Protein AF-X1UJU2-F1 (afdb_monomer_lite)

Structure (mmCIF, N/CA/C/O backbone):
data_AF-X1UJU2-F1
#
_entry.id   AF-X1UJU2-F1
#
loop_
_atom_site.group_PDB
_atom_site.id
_atom_site.type_symbol
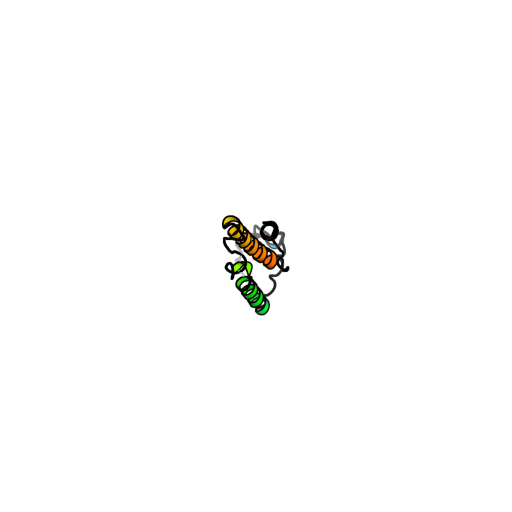_atom_site.label_atom_id
_atom_site.label_alt_id
_atom_site.label_comp_id
_atom_site.label_asym_id
_atom_site.label_entity_id
_atom_site.label_seq_id
_atom_site.pdbx_PDB_ins_code
_atom_site.Cartn_x
_atom_site.Cartn_y
_atom_site.Cartn_z
_atom_site.occupancy
_atom_site.B_iso_or_equiv
_atom_site.auth_seq_id
_atom_site.auth_comp_id
_atom_site.auth_asym_id
_atom_site.auth_atom_id
_atom_site.pdbx_PDB_model_num
ATOM 1 N N . MET A 1 1 ? -27.287 41.860 78.604 1.00 42.84 1 MET A N 1
ATOM 2 C CA . MET A 1 1 ? -28.254 41.038 77.846 1.00 42.84 1 MET A CA 1
ATOM 3 C C . MET A 1 1 ? -29.281 42.004 77.282 1.00 42.84 1 MET A C 1
ATOM 5 O O . MET A 1 1 ? -29.948 42.638 78.076 1.00 42.84 1 MET A O 1
ATOM 9 N N . ASN A 1 2 ? -29.372 42.295 75.990 1.00 34.62 2 ASN A N 1
ATOM 10 C CA . ASN A 1 2 ? -29.088 41.459 74.832 1.00 34.62 2 ASN A CA 1
ATOM 11 C C . ASN A 1 2 ? -28.587 42.288 73.648 1.00 34.62 2 ASN A C 1
ATOM 13 O O . ASN A 1 2 ? -28.858 43.478 73.525 1.00 34.62 2 ASN A O 1
ATOM 17 N N . GLU A 1 3 ? -27.807 41.609 72.825 1.00 37.94 3 GLU A N 1
ATOM 18 C CA . GLU A 1 3 ? -27.080 42.103 71.672 1.00 37.94 3 GLU A CA 1
ATOM 19 C C . GLU A 1 3 ? -28.026 42.264 70.475 1.00 37.94 3 GLU A C 1
ATOM 21 O O . GLU A 1 3 ? -28.497 41.277 69.917 1.00 37.94 3 GLU A O 1
ATOM 26 N N . GLU A 1 4 ? -28.260 43.491 70.017 1.00 43.03 4 GLU A N 1
ATOM 27 C CA . GLU A 1 4 ? -28.798 43.735 68.675 1.00 43.03 4 GLU A CA 1
ATOM 28 C C . GLU A 1 4 ? -27.637 43.975 67.706 1.00 43.03 4 GLU A C 1
ATOM 30 O O . GLU A 1 4 ? -27.337 45.090 67.284 1.00 43.03 4 GLU A O 1
ATOM 35 N N . LYS A 1 5 ? -26.938 42.891 67.356 1.00 48.06 5 LYS A N 1
ATOM 36 C CA . LYS A 1 5 ? -26.076 42.848 66.171 1.00 48.06 5 LYS A CA 1
ATOM 37 C C . LYS A 1 5 ? -26.723 41.950 65.132 1.00 48.06 5 LYS A C 1
ATOM 39 O O . LYS A 1 5 ? -26.449 40.758 65.090 1.00 48.06 5 LYS A O 1
ATOM 44 N N . GLN A 1 6 ? -27.534 42.531 64.256 1.00 48.34 6 GLN A N 1
ATOM 45 C CA . GLN A 1 6 ? -27.895 41.902 62.987 1.00 48.34 6 GLN A CA 1
ATOM 46 C C . GLN A 1 6 ? -28.167 42.983 61.939 1.00 48.34 6 GLN A C 1
ATOM 48 O O . GLN A 1 6 ? -29.287 43.437 61.740 1.00 48.34 6 GLN A O 1
ATOM 53 N N . LYS A 1 7 ? -27.107 43.390 61.235 1.00 40.75 7 LYS A N 1
ATOM 54 C CA . LYS A 1 7 ? -27.226 44.064 59.939 1.00 40.75 7 LYS A CA 1
ATOM 55 C C . LYS A 1 7 ? -26.454 43.257 58.900 1.00 40.75 7 LYS A C 1
ATOM 57 O O . LYS A 1 7 ? -25.275 43.460 58.658 1.00 40.75 7 LYS A O 1
ATOM 62 N N . VAL A 1 8 ? -27.166 42.245 58.411 1.00 46.91 8 VAL A N 1
ATOM 63 C CA . VAL A 1 8 ? -27.181 41.698 57.050 1.00 46.91 8 VAL A CA 1
ATOM 64 C C . VAL A 1 8 ? -26.029 42.148 56.142 1.00 46.91 8 VAL A C 1
ATOM 66 O O . VAL A 1 8 ? -25.997 43.279 55.667 1.00 46.91 8 VAL A O 1
ATOM 69 N N . THR A 1 9 ? -25.175 41.203 55.767 1.00 44.19 9 THR A N 1
ATOM 70 C CA . THR A 1 9 ? -24.526 41.212 54.450 1.00 44.19 9 THR A CA 1
ATOM 71 C C . THR A 1 9 ? -24.675 39.801 53.894 1.00 44.19 9 THR A C 1
ATOM 73 O O . THR A 1 9 ? -23.882 38.906 54.172 1.00 44.19 9 THR A O 1
ATOM 76 N N . LYS A 1 10 ? -25.800 39.557 53.213 1.00 46.50 10 LYS A N 1
ATOM 77 C CA . LYS A 1 10 ? -26.031 38.306 52.488 1.00 46.50 10 LYS A CA 1
ATOM 78 C C . LYS A 1 10 ? -25.102 38.321 51.278 1.00 46.50 10 LYS A C 1
ATOM 80 O O . LYS A 1 10 ? -25.274 39.159 50.401 1.00 46.50 10 LYS A O 1
ATOM 85 N N . HIS A 1 11 ? -24.141 37.407 51.223 1.00 50.09 11 HIS A N 1
ATOM 86 C CA . HIS A 1 11 ? -23.575 37.013 49.940 1.00 50.09 11 HIS A CA 1
ATOM 87 C C . HIS A 1 11 ? -24.682 36.278 49.180 1.00 50.09 11 HIS A C 1
ATOM 89 O O . HIS A 1 11 ? -24.970 35.115 49.469 1.00 50.09 11 HIS A O 1
ATOM 95 N N . GLU A 1 12 ? -25.362 36.980 48.274 1.00 55.94 12 GLU A N 1
ATOM 96 C CA . GLU A 1 12 ? -26.197 36.342 47.262 1.00 55.94 12 GLU A CA 1
ATOM 97 C C . GLU A 1 12 ? -25.303 35.398 46.463 1.00 55.94 12 GLU A C 1
ATOM 99 O O . GLU A 1 12 ? -24.384 35.820 4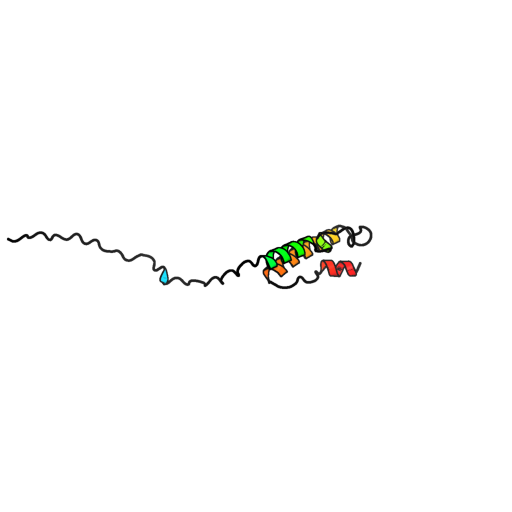5.760 1.00 55.94 12 GLU A O 1
ATOM 104 N N . LYS A 1 13 ? -25.530 34.095 46.630 1.00 59.53 13 LYS A N 1
ATOM 105 C CA . LYS A 1 13 ? -24.959 33.092 45.742 1.00 59.53 13 LYS A CA 1
ATOM 106 C C . LYS A 1 13 ? -25.603 33.318 44.379 1.00 59.53 13 LYS A C 1
ATOM 108 O O . LYS A 1 13 ? -26.772 32.995 44.202 1.00 59.53 13 LYS A O 1
ATOM 113 N N . MET A 1 14 ? -24.862 33.927 43.462 1.00 65.50 14 MET A N 1
ATOM 114 C CA . MET A 1 14 ? -25.281 34.032 42.070 1.00 65.50 14 MET A CA 1
ATOM 115 C C . MET A 1 14 ? -25.306 32.627 41.476 1.00 65.50 14 MET A C 1
ATOM 117 O O . MET A 1 14 ? -24.346 31.867 41.637 1.00 65.50 14 MET A O 1
ATOM 121 N N . GLU A 1 15 ? -26.411 32.274 40.830 1.00 71.06 15 GLU A N 1
ATOM 122 C CA . GLU A 1 15 ? -26.488 31.028 40.080 1.00 71.06 15 GLU A CA 1
ATOM 123 C C . GLU A 1 15 ? -25.445 31.045 38.952 1.00 71.06 15 GLU A C 1
ATOM 125 O O . GLU A 1 15 ? -25.204 32.098 38.345 1.00 71.06 15 GLU A O 1
ATOM 130 N N . PRO A 1 16 ? -24.770 29.913 38.690 1.00 73.81 16 PRO A N 1
ATOM 131 C CA . PRO A 1 16 ? -23.786 29.844 37.626 1.00 73.81 16 PRO A CA 1
ATOM 132 C C . PRO A 1 16 ? -24.471 30.135 36.287 1.00 73.81 16 PRO A C 1
ATOM 134 O O . PRO A 1 16 ? -25.456 29.503 35.925 1.00 73.81 16 PRO A O 1
ATOM 137 N N . MET A 1 17 ? -23.921 31.093 35.539 1.00 71.06 17 MET A N 1
ATOM 138 C CA . MET A 1 17 ? -24.456 31.572 34.255 1.00 71.06 17 MET A CA 1
ATOM 139 C C . MET A 1 17 ? -24.560 30.473 33.178 1.00 71.06 17 MET A C 1
ATOM 141 O O . MET A 1 17 ? -25.206 30.678 32.154 1.00 71.06 17 MET A O 1
ATOM 145 N N . LEU A 1 18 ? -23.921 29.319 33.384 1.00 71.62 18 LEU A N 1
ATOM 146 C CA . LEU A 1 18 ? -23.891 28.223 32.428 1.00 71.62 18 LEU A CA 1
ATOM 147 C C . LEU A 1 18 ? -24.096 26.878 33.134 1.00 71.62 18 LEU A C 1
ATOM 149 O O . LEU A 1 18 ? -23.260 26.464 33.939 1.00 71.62 18 LEU A O 1
ATOM 153 N N . ASP A 1 19 ? -25.188 26.196 32.789 1.00 79.06 19 ASP A N 1
ATOM 154 C CA . ASP A 1 19 ? -25.482 24.835 33.235 1.00 79.06 19 ASP A CA 1
ATOM 155 C C . ASP A 1 19 ? -24.740 23.821 32.352 1.00 79.06 19 ASP A C 1
ATOM 157 O O . ASP A 1 19 ? -25.198 23.439 31.271 1.00 79.06 19 ASP A O 1
ATOM 161 N N . LEU A 1 20 ? -23.552 23.424 32.808 1.00 74.75 20 LEU A N 1
ATOM 162 C CA . LEU A 1 20 ? -22.683 22.463 32.125 1.00 74.75 20 LEU A CA 1
ATOM 163 C C . LEU A 1 20 ? -23.344 21.088 31.939 1.00 74.75 20 LEU A C 1
ATOM 165 O O . LEU A 1 20 ? -23.005 20.391 30.981 1.00 74.75 20 LEU A O 1
ATOM 169 N N . ASP A 1 21 ? -24.301 20.721 32.795 1.00 76.19 21 ASP A N 1
ATOM 170 C CA . ASP A 1 21 ? -24.964 19.413 32.765 1.00 76.19 21 ASP A CA 1
ATOM 171 C C . ASP A 1 21 ? -26.062 19.334 31.691 1.00 76.19 21 ASP A C 1
ATOM 173 O O . ASP A 1 21 ? -26.447 18.245 31.262 1.00 76.19 21 ASP A O 1
ATOM 177 N N . SER A 1 22 ? -26.530 20.485 31.198 1.00 78.19 22 SER A N 1
ATOM 178 C CA . SER A 1 22 ? -27.522 20.578 30.118 1.00 78.19 22 SER A CA 1
ATOM 179 C C . SER A 1 22 ? -26.933 20.403 28.712 1.00 78.19 22 SER A C 1
ATOM 181 O O . SER A 1 22 ? -27.669 20.272 27.729 1.00 78.19 22 SER A O 1
ATOM 183 N N . LEU A 1 23 ? -25.604 20.409 28.587 1.00 78.94 23 LEU A N 1
ATOM 184 C CA . LEU A 1 23 ? -24.940 20.352 27.292 1.00 78.94 23 LEU A CA 1
ATOM 185 C C . LEU A 1 23 ? -25.025 18.937 26.688 1.00 78.94 23 LEU A C 1
ATOM 187 O O . LEU A 1 23 ? -24.797 17.945 27.384 1.00 78.94 23 LEU A O 1
ATOM 191 N N . PRO A 1 24 ? -25.293 18.799 25.375 1.00 75.56 24 PRO A N 1
ATOM 192 C CA . PRO A 1 24 ? -25.326 17.498 24.716 1.00 75.56 24 PRO A CA 1
ATOM 193 C C . PRO A 1 24 ? -23.916 16.890 24.660 1.00 75.56 24 PRO A C 1
ATOM 195 O O . PRO A 1 24 ? -23.123 17.175 23.761 1.00 75.56 24 PRO A O 1
ATOM 198 N N . VAL A 1 25 ? -23.591 16.016 25.614 1.00 73.44 25 VAL A N 1
ATOM 199 C CA . VAL A 1 25 ? -22.329 15.269 25.615 1.00 73.44 25 VAL A CA 1
ATOM 200 C C . VAL A 1 25 ? -22.397 14.173 24.548 1.00 73.44 25 VAL A C 1
ATOM 202 O O . VAL A 1 25 ? -22.986 13.10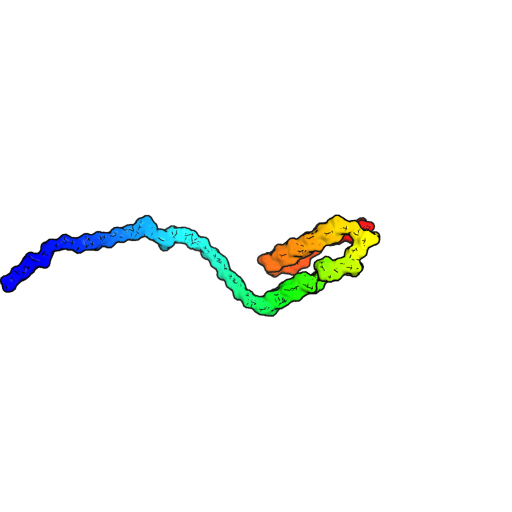9 24.754 1.00 73.44 25 VAL A O 1
ATOM 205 N N . LYS A 1 26 ? -21.767 14.404 23.390 1.00 75.69 26 LYS A N 1
ATOM 206 C CA . LYS A 1 26 ? -21.524 13.339 22.407 1.00 75.69 26 LYS A CA 1
ATOM 207 C C . LYS A 1 26 ? -20.555 12.339 23.041 1.00 75.69 26 LYS A C 1
ATOM 209 O O . LYS A 1 26 ? -19.375 12.641 23.189 1.00 75.69 26 LYS A O 1
ATOM 214 N N . LYS A 1 27 ? -21.054 11.164 23.442 1.00 63.62 27 LYS A N 1
ATOM 215 C CA . LYS A 1 27 ? -20.221 10.070 23.961 1.00 63.62 27 LYS A CA 1
ATOM 216 C C . LYS A 1 27 ? -19.174 9.724 22.905 1.00 63.62 27 LYS A C 1
ATOM 218 O O . LYS A 1 27 ? -19.501 9.156 21.868 1.00 63.62 27 LYS A O 1
ATOM 223 N N . THR A 1 28 ? -17.931 10.105 23.151 1.00 65.00 28 THR A N 1
ATOM 224 C CA . THR A 1 28 ? -16.798 9.617 22.377 1.00 65.00 28 THR A CA 1
ATOM 225 C C . THR A 1 28 ? -16.648 8.130 22.682 1.00 65.00 28 THR A C 1
ATOM 227 O O . THR A 1 28 ? -16.644 7.716 23.844 1.00 65.00 28 THR A O 1
ATOM 230 N N . GLU A 1 29 ? -16.618 7.301 21.640 1.00 68.56 29 GLU A N 1
ATOM 231 C CA . GLU A 1 29 ? -16.395 5.867 21.803 1.00 68.56 29 GLU A CA 1
ATOM 232 C C . GLU A 1 29 ? -15.046 5.645 22.493 1.00 68.56 29 GLU A C 1
ATOM 234 O O . GLU A 1 29 ? -14.046 6.294 22.175 1.00 68.56 29 GLU A O 1
ATOM 239 N N . LYS A 1 30 ? -15.037 4.772 23.506 1.00 60.25 30 LYS A N 1
ATOM 240 C CA . LYS A 1 30 ? -13.841 4.477 24.298 1.00 60.25 30 LYS A CA 1
ATOM 241 C C . LYS A 1 30 ? -12.741 3.986 23.361 1.00 60.25 30 LYS A C 1
ATOM 243 O O . LYS A 1 30 ? -12.925 2.973 22.693 1.00 60.25 30 LYS A O 1
ATOM 248 N N . ALA A 1 31 ? -11.601 4.675 23.360 1.00 61.09 31 ALA A N 1
ATOM 249 C CA . ALA A 1 31 ? -10.421 4.246 22.625 1.00 61.09 31 ALA A CA 1
ATOM 250 C C . ALA A 1 31 ? -10.078 2.796 23.004 1.00 61.09 31 ALA A C 1
ATOM 252 O O . ALA A 1 31 ? -9.873 2.473 24.179 1.00 61.09 31 ALA A O 1
ATOM 253 N N . THR A 1 32 ? -10.073 1.914 22.009 1.00 61.53 32 THR A N 1
ATOM 254 C CA . THR A 1 32 ? -9.707 0.508 22.159 1.00 61.53 32 THR A CA 1
ATOM 255 C C . THR A 1 32 ? -8.279 0.443 22.703 1.00 61.53 32 THR A C 1
ATOM 257 O O . THR A 1 32 ? -7.390 1.130 22.201 1.00 61.53 32 THR A O 1
ATOM 260 N N . ARG A 1 33 ? -8.050 -0.337 23.767 1.00 61.47 33 ARG A N 1
ATOM 261 C CA . ARG A 1 33 ? -6.712 -0.507 24.358 1.00 61.47 33 ARG A CA 1
ATOM 262 C C . ARG A 1 33 ? -5.716 -0.920 23.271 1.00 61.47 33 ARG A C 1
ATOM 264 O O . ARG A 1 33 ? -5.960 -1.895 22.565 1.00 61.47 33 ARG A O 1
ATOM 271 N N . PHE A 1 34 ? -4.595 -0.206 23.183 1.00 67.25 34 PHE A N 1
ATOM 272 C CA . PHE A 1 34 ? -3.444 -0.603 22.375 1.00 67.25 34 PHE A CA 1
ATOM 273 C C . PHE A 1 34 ? -3.019 -2.024 22.774 1.00 67.25 34 PHE A C 1
ATOM 275 O O . PHE A 1 34 ? -2.610 -2.252 23.913 1.00 67.25 34 PHE A O 1
ATOM 282 N N . SER A 1 35 ? -3.174 -2.982 21.860 1.00 81.19 35 SER A N 1
ATOM 283 C CA . SER A 1 35 ? -2.623 -4.327 22.016 1.00 81.19 35 SER A CA 1
ATOM 284 C C . SER A 1 35 ? -1.201 -4.310 21.473 1.00 81.19 35 SER A C 1
ATOM 286 O O . SER A 1 35 ? -0.997 -3.945 20.316 1.00 81.19 35 SER A O 1
ATOM 288 N N . MET A 1 36 ? -0.227 -4.674 22.310 1.00 84.88 36 MET A N 1
ATOM 289 C CA . MET A 1 36 ? 1.187 -4.681 21.928 1.00 84.88 36 MET A CA 1
ATOM 290 C C . MET A 1 36 ? 1.436 -5.623 20.747 1.00 84.88 36 MET A C 1
ATOM 292 O O . MET A 1 36 ? 2.107 -5.226 19.800 1.00 84.88 36 MET A O 1
ATOM 296 N N . ASP A 1 37 ? 0.808 -6.800 20.748 1.00 84.69 37 ASP A N 1
ATOM 297 C CA . ASP A 1 37 ? 0.924 -7.775 19.660 1.00 84.69 37 ASP A CA 1
ATOM 298 C C . ASP A 1 37 ? 0.377 -7.218 18.344 1.00 84.69 37 ASP A C 1
ATOM 300 O O . ASP A 1 37 ? 1.030 -7.320 17.312 1.00 84.69 37 ASP A O 1
ATOM 304 N N . LYS A 1 38 ? -0.774 -6.531 18.387 1.00 81.25 38 LYS A N 1
ATOM 305 C CA . LYS A 1 38 ? -1.350 -5.878 17.201 1.00 81.25 38 LYS A CA 1
ATOM 306 C C . LYS A 1 38 ? -0.484 -4.712 16.714 1.00 81.25 38 LYS A C 1
ATOM 308 O O . LYS A 1 38 ? -0.383 -4.470 15.518 1.00 81.25 38 LYS A O 1
ATOM 313 N N . GLY A 1 39 ? 0.149 -3.984 17.634 1.00 81.75 39 GLY A N 1
ATOM 314 C CA . GLY A 1 39 ? 1.099 -2.927 17.295 1.00 81.75 39 GLY A CA 1
ATOM 315 C C . GLY A 1 39 ? 2.339 -3.466 16.578 1.00 81.75 39 GLY A C 1
ATOM 316 O O . GLY A 1 39 ? 2.771 -2.875 15.591 1.00 81.75 39 GLY A O 1
ATOM 317 N N . ILE A 1 40 ? 2.878 -4.594 17.049 1.00 84.94 40 ILE A N 1
ATOM 318 C CA . ILE A 1 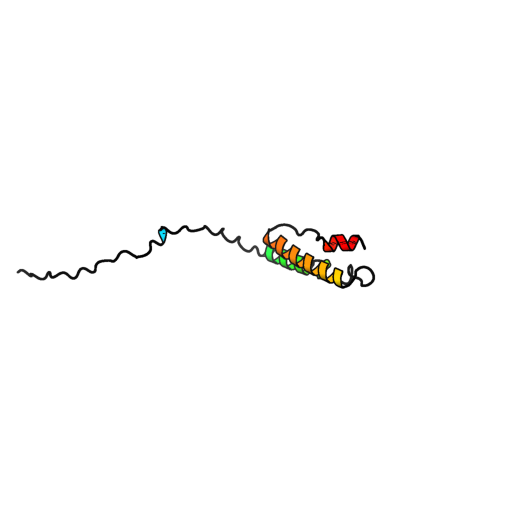40 ? 4.016 -5.280 16.423 1.00 84.94 40 ILE A CA 1
ATOM 319 C C . ILE A 1 40 ? 3.613 -5.840 15.059 1.00 84.94 40 ILE A C 1
ATOM 321 O O . ILE A 1 40 ? 4.325 -5.606 14.090 1.00 84.94 40 ILE A O 1
ATOM 325 N N . ASP A 1 41 ? 2.469 -6.515 14.970 1.00 83.44 41 ASP A N 1
ATOM 326 C CA . ASP A 1 41 ? 1.960 -7.101 13.727 1.00 83.44 41 ASP A CA 1
ATOM 327 C C . ASP A 1 41 ? 1.756 -6.038 12.639 1.00 83.44 41 ASP A C 1
ATOM 329 O O . ASP A 1 41 ? 2.288 -6.156 11.540 1.00 83.44 41 ASP A O 1
ATOM 333 N N . ASN A 1 42 ? 1.115 -4.917 12.981 1.00 77.94 42 ASN A N 1
ATOM 334 C CA . ASN A 1 42 ? 0.941 -3.792 12.062 1.00 77.94 42 ASN A CA 1
ATOM 335 C C . ASN A 1 42 ? 2.278 -3.175 11.617 1.00 77.94 42 ASN A C 1
ATOM 337 O O . ASN A 1 42 ? 2.448 -2.821 10.447 1.00 77.94 42 ASN A O 1
ATOM 341 N N . LEU A 1 43 ? 3.230 -3.025 12.545 1.00 82.69 43 LEU A N 1
ATOM 342 C CA . LEU A 1 43 ? 4.551 -2.480 12.238 1.00 82.69 43 LEU A CA 1
ATOM 343 C C . LEU A 1 43 ? 5.311 -3.410 11.288 1.00 82.69 43 LEU A C 1
ATOM 345 O O . LEU A 1 43 ? 5.785 -2.961 10.246 1.00 82.69 43 LEU A O 1
ATOM 349 N N . VAL A 1 44 ? 5.386 -4.701 11.615 1.00 82.19 44 VAL A N 1
ATOM 350 C CA . VAL A 1 44 ? 6.066 -5.710 10.795 1.00 82.19 44 VAL A CA 1
ATOM 351 C C . VAL A 1 44 ? 5.373 -5.853 9.444 1.00 82.19 44 VAL A C 1
ATOM 353 O O . VAL A 1 44 ? 6.053 -5.828 8.428 1.00 82.19 44 VAL A O 1
ATOM 356 N N . GLY A 1 45 ? 4.041 -5.899 9.399 1.00 77.12 45 GLY A N 1
ATOM 357 C CA . GLY A 1 45 ? 3.270 -5.965 8.157 1.00 77.12 45 GLY A CA 1
ATOM 358 C C . GLY A 1 45 ? 3.571 -4.800 7.213 1.00 77.12 45 GLY A C 1
ATOM 359 O O . GLY A 1 45 ? 3.819 -5.020 6.031 1.00 77.12 45 GLY A O 1
ATOM 360 N N . SER A 1 46 ? 3.662 -3.571 7.732 1.00 72.62 46 SER A N 1
ATOM 361 C CA . SER A 1 46 ? 4.032 -2.404 6.914 1.00 72.62 46 SER A CA 1
ATOM 362 C C . SER A 1 46 ? 5.489 -2.422 6.429 1.00 72.62 46 SER A C 1
ATOM 364 O O . SER A 1 46 ? 5.779 -1.955 5.329 1.00 72.62 46 SER A O 1
ATOM 366 N N . LEU A 1 47 ? 6.404 -2.982 7.228 1.00 73.25 47 LEU A N 1
ATOM 367 C CA . LEU A 1 47 ? 7.843 -3.054 6.942 1.00 73.25 47 LEU A CA 1
ATOM 368 C C . LEU A 1 47 ? 8.274 -4.355 6.253 1.00 73.25 47 LEU A C 1
ATOM 370 O O . LEU A 1 47 ? 9.456 -4.530 5.961 1.00 73.25 47 LEU A O 1
ATOM 374 N N . CYS A 1 48 ? 7.345 -5.275 6.008 1.00 73.31 48 CYS A N 1
ATOM 375 C CA . CYS A 1 48 ? 7.566 -6.514 5.269 1.00 73.31 48 CYS A CA 1
ATOM 376 C C . CYS A 1 48 ? 6.696 -6.607 4.012 1.00 73.31 48 CYS A C 1
ATOM 378 O O . CYS A 1 48 ? 6.780 -7.617 3.316 1.00 73.31 48 CYS A O 1
ATOM 380 N N . ASP A 1 49 ? 5.908 -5.573 3.687 1.00 74.88 49 ASP A N 1
ATOM 381 C CA . ASP A 1 49 ? 5.156 -5.526 2.436 1.00 74.88 49 ASP A CA 1
ATOM 382 C C . ASP A 1 49 ? 6.140 -5.569 1.245 1.00 74.88 49 ASP A C 1
ATOM 384 O O . ASP A 1 49 ? 6.940 -4.640 1.070 1.00 74.88 49 ASP A O 1
ATOM 388 N N . PRO A 1 50 ? 6.122 -6.630 0.414 1.00 68.38 50 PRO A N 1
ATOM 389 C CA . PRO A 1 50 ? 7.062 -6.782 -0.695 1.00 68.38 50 PRO A CA 1
ATOM 390 C C . PRO A 1 50 ? 6.987 -5.641 -1.715 1.00 68.38 50 PRO A C 1
ATOM 392 O O . PRO A 1 50 ? 7.996 -5.325 -2.352 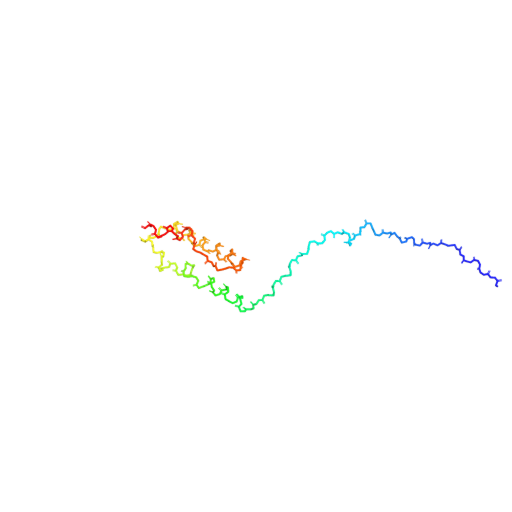1.00 68.38 50 PRO A O 1
ATOM 395 N N . ILE A 1 51 ? 5.820 -5.000 -1.844 1.00 76.00 51 ILE A N 1
ATOM 396 C CA . ILE A 1 51 ? 5.607 -3.854 -2.729 1.00 76.00 51 ILE A CA 1
ATOM 397 C C . ILE A 1 51 ? 6.397 -2.647 -2.210 1.00 76.00 51 ILE A C 1
ATOM 399 O O . ILE A 1 51 ? 7.063 -1.962 -2.983 1.00 76.00 51 ILE A O 1
ATOM 403 N N . ILE A 1 52 ? 6.408 -2.425 -0.895 1.00 73.06 52 ILE A N 1
ATOM 404 C CA . ILE A 1 52 ? 7.077 -1.272 -0.276 1.00 73.06 52 ILE A CA 1
ATOM 405 C C . ILE A 1 52 ? 8.580 -1.520 -0.089 1.00 73.06 52 ILE A C 1
ATOM 407 O O . ILE A 1 52 ? 9.393 -0.627 -0.316 1.00 73.06 52 ILE A O 1
ATOM 411 N N . VAL A 1 53 ? 8.966 -2.728 0.318 1.00 66.19 53 VAL A N 1
ATOM 412 C CA . VAL A 1 53 ? 10.316 -3.012 0.838 1.00 66.19 53 VAL A CA 1
ATOM 413 C C . VAL A 1 53 ? 11.252 -3.544 -0.246 1.00 66.19 53 VAL A C 1
ATOM 415 O O . VAL A 1 53 ? 12.449 -3.271 -0.225 1.00 66.19 53 VAL A O 1
ATOM 418 N N . HIS A 1 54 ? 10.718 -4.290 -1.216 1.00 69.06 54 HIS A N 1
ATOM 419 C CA . HIS A 1 54 ? 11.504 -4.987 -2.235 1.00 69.06 54 HIS A CA 1
ATOM 420 C C . HIS A 1 54 ? 11.084 -4.574 -3.650 1.00 69.06 54 HIS A C 1
ATOM 422 O O . HIS A 1 54 ? 10.759 -5.410 -4.494 1.00 69.06 54 HIS A O 1
ATOM 428 N N . GLN A 1 55 ? 11.168 -3.272 -3.942 1.00 66.81 55 GLN A N 1
ATOM 429 C CA . GLN A 1 55 ? 10.902 -2.733 -5.284 1.00 66.81 55 GLN A CA 1
ATOM 430 C C . GLN A 1 55 ? 11.787 -3.361 -6.383 1.00 66.81 55 GLN A C 1
ATOM 432 O O . GLN A 1 55 ? 11.408 -3.378 -7.547 1.00 66.81 55 GLN A O 1
ATOM 437 N N . GLY A 1 56 ? 12.943 -3.941 -6.041 1.00 64.69 56 GLY A N 1
ATOM 438 C CA . GLY A 1 56 ? 13.840 -4.574 -7.016 1.00 64.69 56 GLY A CA 1
ATOM 439 C C . GLY A 1 56 ? 13.333 -5.880 -7.649 1.00 64.69 56 GLY A C 1
ATOM 440 O O . GLY A 1 56 ? 13.852 -6.262 -8.691 1.00 64.69 56 GLY A O 1
ATOM 441 N N . SER A 1 57 ? 12.348 -6.566 -7.051 1.00 67.12 57 SER A N 1
ATOM 442 C CA . SER A 1 57 ? 11.889 -7.884 -7.534 1.00 67.12 57 SER A CA 1
ATOM 443 C C . SER A 1 57 ? 10.737 -7.792 -8.543 1.00 67.12 57 SER A C 1
ATOM 445 O O . SER A 1 57 ? 10.717 -8.509 -9.537 1.00 67.12 57 SER A O 1
ATOM 447 N N . TRP A 1 58 ? 9.787 -6.886 -8.306 1.00 73.12 58 TRP A N 1
ATOM 448 C CA . TRP A 1 58 ? 8.575 -6.723 -9.122 1.00 73.12 58 TRP A CA 1
ATOM 449 C C . TRP A 1 58 ? 8.585 -5.439 -9.966 1.00 73.12 58 TRP A C 1
ATOM 451 O O . TRP A 1 58 ? 7.846 -5.335 -10.939 1.00 73.12 58 TRP A O 1
ATOM 461 N N . ALA A 1 59 ? 9.418 -4.458 -9.608 1.00 69.62 59 ALA A N 1
ATOM 462 C CA . ALA A 1 59 ? 9.417 -3.116 -10.186 1.00 69.62 59 ALA A CA 1
ATOM 463 C C . ALA A 1 59 ? 10.651 -2.882 -11.079 1.00 69.62 59 ALA A C 1
ATOM 465 O O . ALA A 1 59 ? 11.297 -1.825 -11.022 1.00 69.62 59 ALA A O 1
ATOM 466 N N . THR A 1 60 ? 11.012 -3.875 -11.899 1.00 79.06 60 THR A N 1
ATOM 467 C CA . THR A 1 60 ? 12.117 -3.726 -12.854 1.00 79.06 60 THR A CA 1
ATOM 468 C C . THR A 1 60 ? 11.778 -2.644 -13.892 1.00 79.06 60 THR A C 1
ATOM 470 O O . THR A 1 60 ? 10.622 -2.544 -14.317 1.00 79.06 60 THR A O 1
ATOM 473 N N . PRO A 1 61 ? 12.755 -1.817 -14.316 1.00 75.69 61 PRO A N 1
ATOM 474 C CA . PRO A 1 61 ? 12.522 -0.761 -15.309 1.00 75.69 61 PRO A CA 1
ATOM 475 C C . PRO A 1 61 ? 11.985 -1.281 -16.648 1.00 75.69 61 PRO A C 1
ATOM 477 O O . PRO A 1 61 ? 11.309 -0.542 -17.357 1.00 75.69 61 PRO A O 1
ATOM 480 N N . ASP A 1 62 ? 12.281 -2.543 -16.968 1.00 81.19 62 ASP A N 1
ATOM 481 C CA . ASP A 1 62 ? 11.882 -3.199 -18.213 1.00 81.19 62 ASP A CA 1
ATOM 482 C C . ASP A 1 62 ? 10.445 -3.750 -18.182 1.00 81.19 62 ASP A C 1
ATOM 484 O O . ASP A 1 62 ? 9.873 -3.983 -19.243 1.00 81.19 62 ASP A O 1
ATOM 488 N N . MET A 1 63 ? 9.851 -3.958 -16.996 1.00 81.56 63 MET A N 1
ATOM 489 C CA . MET A 1 63 ? 8.456 -4.411 -16.862 1.00 81.56 63 MET A CA 1
ATOM 490 C C . MET A 1 63 ? 7.482 -3.269 -16.583 1.00 81.56 63 MET A C 1
ATOM 492 O O . MET A 1 63 ? 6.392 -3.246 -17.144 1.00 81.56 63 MET A O 1
ATOM 496 N N . ILE A 1 64 ? 7.839 -2.329 -15.702 1.00 85.75 64 ILE A N 1
ATOM 497 C CA . ILE A 1 64 ? 6.901 -1.301 -15.233 1.00 85.75 64 ILE A CA 1
ATOM 498 C C . ILE A 1 64 ? 7.545 0.089 -15.334 1.00 85.75 64 ILE A C 1
ATOM 500 O O . ILE A 1 64 ? 8.588 0.334 -14.713 1.00 85.75 64 ILE A O 1
ATOM 504 N N . PRO A 1 65 ? 6.904 1.050 -16.031 1.00 88.75 65 PRO A N 1
ATOM 505 C CA . PRO A 1 65 ? 7.373 2.430 -16.082 1.00 88.75 65 PRO A CA 1
ATOM 506 C C . PRO A 1 65 ? 7.540 3.058 -14.692 1.00 88.75 65 PRO A C 1
ATOM 508 O O . PRO A 1 65 ? 6.751 2.824 -13.778 1.00 88.75 65 PRO A O 1
ATOM 511 N N . GLU A 1 66 ? 8.539 3.927 -14.529 1.00 86.38 66 GLU A N 1
ATOM 512 C CA . GLU A 1 66 ? 8.855 4.590 -13.251 1.00 86.38 66 GLU A CA 1
ATOM 513 C C . GLU A 1 66 ? 7.676 5.335 -12.613 1.00 86.38 66 GLU A C 1
ATOM 515 O O . GLU A 1 66 ? 7.459 5.240 -11.401 1.00 86.38 66 GLU A O 1
ATOM 520 N N . TRP A 1 67 ? 6.875 6.024 -13.428 1.00 89.12 67 TRP A N 1
ATOM 521 C CA . TRP A 1 67 ? 5.694 6.734 -12.944 1.00 89.12 67 TRP A CA 1
ATOM 522 C C . TRP A 1 67 ? 4.671 5.774 -12.322 1.00 89.12 67 TRP A C 1
ATOM 524 O O . TRP A 1 67 ? 4.080 6.098 -11.295 1.00 89.12 67 TRP A O 1
ATOM 534 N N . LEU A 1 68 ? 4.509 4.573 -12.885 1.00 88.56 68 LEU A N 1
ATOM 535 C CA . LEU A 1 68 ? 3.561 3.578 -12.391 1.00 88.56 68 LEU A CA 1
ATOM 536 C C . LEU A 1 68 ? 4.080 2.893 -11.124 1.00 88.56 68 LEU A C 1
ATOM 538 O O . LEU A 1 68 ? 3.319 2.701 -10.182 1.00 88.56 68 LEU A O 1
ATOM 542 N N . ARG A 1 69 ? 5.387 2.622 -11.036 1.00 86.25 69 ARG A N 1
ATOM 543 C CA . ARG A 1 69 ? 6.020 2.109 -9.804 1.00 86.25 69 ARG A CA 1
ATOM 544 C C . ARG A 1 69 ? 5.800 3.051 -8.619 1.00 86.25 69 ARG A C 1
ATOM 546 O O . ARG A 1 69 ? 5.468 2.610 -7.517 1.00 86.25 69 ARG A O 1
ATOM 553 N N . THR A 1 70 ? 5.937 4.354 -8.869 1.00 88.31 70 THR A N 1
ATOM 554 C CA . THR A 1 70 ? 5.680 5.390 -7.861 1.00 88.31 70 THR A CA 1
ATOM 555 C C . THR A 1 70 ? 4.213 5.392 -7.433 1.00 88.31 70 THR A C 1
ATOM 557 O O . THR A 1 70 ? 3.937 5.394 -6.236 1.00 88.31 70 THR A O 1
ATOM 560 N N . GLN A 1 71 ? 3.275 5.323 -8.385 1.00 92.00 71 GLN A N 1
ATOM 561 C CA . GLN A 1 71 ? 1.838 5.277 -8.084 1.00 92.00 71 GLN A CA 1
ATOM 562 C C . GLN A 1 71 ? 1.443 4.031 -7.284 1.00 92.00 71 GLN A C 1
ATOM 564 O O . GLN A 1 71 ? 0.786 4.160 -6.258 1.00 92.00 71 GLN A O 1
ATOM 569 N N . ILE A 1 72 ? 1.922 2.846 -7.674 1.00 90.00 72 ILE A N 1
ATOM 570 C CA . ILE A 1 72 ? 1.679 1.589 -6.945 1.00 90.00 72 ILE A CA 1
ATOM 571 C C . ILE A 1 72 ? 2.146 1.697 -5.492 1.00 90.00 72 ILE A C 1
ATOM 573 O O . ILE A 1 72 ? 1.432 1.304 -4.574 1.00 90.00 72 ILE A O 1
ATOM 577 N N . THR A 1 73 ? 3.330 2.270 -5.273 1.00 88.44 73 THR A N 1
ATOM 578 C CA . THR A 1 73 ? 3.888 2.427 -3.924 1.00 88.44 73 THR A CA 1
ATOM 579 C C . THR A 1 73 ? 3.028 3.360 -3.070 1.00 88.44 73 THR A C 1
ATOM 581 O O . THR A 1 73 ? 2.735 3.047 -1.918 1.00 88.44 73 THR A O 1
ATOM 584 N N . LEU A 1 74 ? 2.596 4.491 -3.633 1.00 90.62 74 LEU A N 1
ATOM 585 C CA . LEU A 1 74 ? 1.751 5.456 -2.929 1.00 90.62 74 LEU A CA 1
ATOM 586 C C . LEU A 1 74 ? 0.374 4.877 -2.605 1.00 90.62 74 LEU A C 1
ATOM 588 O O . LEU A 1 74 ? -0.062 4.964 -1.456 1.00 90.62 74 LEU A O 1
ATOM 592 N N . ASP A 1 75 ? -0.278 4.245 -3.579 1.00 91.44 75 ASP A N 1
ATOM 593 C CA . ASP A 1 75 ? -1.582 3.614 -3.382 1.00 91.44 75 ASP A CA 1
ATOM 594 C C . ASP A 1 75 ? -1.504 2.519 -2.317 1.00 91.44 75 ASP A C 1
ATOM 596 O O . ASP A 1 75 ? -2.370 2.449 -1.445 1.00 91.44 75 ASP A O 1
ATOM 600 N N . ARG A 1 76 ? -0.427 1.721 -2.310 1.00 89.69 76 ARG A N 1
ATOM 601 C CA . ARG A 1 76 ? -0.213 0.694 -1.288 1.00 89.69 76 ARG A CA 1
ATOM 602 C C . ARG A 1 76 ? -0.046 1.288 0.107 1.00 89.69 76 ARG A C 1
ATOM 604 O O . ARG A 1 76 ? -0.628 0.784 1.065 1.00 89.69 76 ARG A O 1
ATOM 611 N N . MET A 1 77 ? 0.711 2.378 0.237 1.00 88.19 77 MET A N 1
ATOM 612 C CA . MET A 1 77 ? 0.860 3.081 1.514 1.00 88.19 77 MET A CA 1
ATOM 613 C C . MET A 1 77 ? -0.475 3.634 2.018 1.00 88.19 77 MET A C 1
ATOM 615 O O . MET A 1 77 ? -0.788 3.491 3.201 1.00 88.19 77 MET A O 1
ATOM 619 N N . VAL A 1 78 ? -1.268 4.247 1.136 1.00 91.06 78 VAL A N 1
ATOM 620 C CA . VAL A 1 78 ? -2.600 4.763 1.481 1.00 91.06 78 VAL A CA 1
ATOM 621 C C . VAL A 1 78 ? -3.514 3.622 1.916 1.00 91.06 78 VAL A C 1
ATOM 623 O O . VAL A 1 78 ? -4.162 3.720 2.957 1.00 91.06 78 VAL A O 1
ATOM 626 N N . GLU A 1 79 ? -3.521 2.524 1.170 1.00 91.25 79 GLU A N 1
ATOM 627 C CA . GLU A 1 79 ? -4.342 1.355 1.459 1.00 91.25 79 GLU A CA 1
ATOM 628 C C . GLU A 1 79 ? -3.988 0.721 2.810 1.00 91.25 79 GLU A C 1
ATOM 630 O O . GLU A 1 79 ? -4.886 0.455 3.605 1.00 91.25 79 GLU A O 1
ATOM 635 N N . LEU A 1 80 ? -2.701 0.583 3.148 1.00 87.44 80 LEU A N 1
ATOM 636 C CA . LEU A 1 80 ? -2.277 0.116 4.474 1.00 87.44 80 LEU A CA 1
ATOM 637 C C . LEU A 1 80 ? -2.741 1.052 5.601 1.00 87.44 80 LEU A C 1
ATOM 639 O O . LEU A 1 80 ? -3.162 0.582 6.660 1.00 87.44 80 LEU A O 1
ATOM 643 N N . MET A 1 81 ? -2.700 2.374 5.394 1.00 86.69 81 MET A N 1
ATOM 644 C CA . MET A 1 81 ? -3.188 3.339 6.388 1.00 86.69 81 MET A CA 1
ATOM 645 C C . MET A 1 81 ? -4.705 3.240 6.587 1.00 86.69 81 MET A C 1
ATOM 647 O O . MET A 1 81 ? -5.178 3.258 7.728 1.00 86.69 81 MET A O 1
ATOM 651 N N . VAL A 1 82 ? -5.469 3.136 5.495 1.00 90.19 82 VAL A N 1
ATOM 652 C CA . VAL A 1 82 ? -6.935 3.019 5.530 1.00 90.19 82 VAL A CA 1
ATOM 653 C C . VAL A 1 82 ? -7.350 1.684 6.141 1.00 90.19 82 VAL A C 1
ATOM 655 O O . VAL A 1 82 ? -8.144 1.675 7.081 1.00 90.19 82 VAL A O 1
ATOM 658 N N . ALA A 1 83 ? -6.765 0.576 5.685 1.00 89.19 83 ALA A N 1
ATOM 659 C CA . ALA A 1 83 ? -7.041 -0.764 6.189 1.00 89.19 83 ALA A CA 1
ATOM 660 C C . ALA A 1 83 ? -6.767 -0.870 7.696 1.00 89.19 83 ALA A C 1
ATOM 662 O O . ALA A 1 83 ? -7.620 -1.334 8.455 1.00 89.19 83 ALA A O 1
ATOM 663 N N . ASN A 1 84 ? -5.636 -0.324 8.160 1.00 85.69 84 ASN A N 1
ATOM 664 C CA . ASN A 1 84 ? -5.305 -0.281 9.583 1.00 85.69 84 ASN A CA 1
ATOM 665 C C . ASN A 1 84 ? -6.301 0.565 10.398 1.00 85.69 84 ASN A C 1
ATOM 667 O O . ASN A 1 84 ? -6.692 0.174 11.499 1.00 85.69 84 ASN A O 1
ATOM 671 N N . LYS A 1 85 ? -6.745 1.712 9.864 1.00 84.31 85 LYS A N 1
ATOM 672 C CA . LYS A 1 85 ? -7.747 2.569 10.520 1.00 84.31 85 LYS A CA 1
ATOM 673 C C . LYS A 1 85 ? -9.110 1.880 10.629 1.00 84.31 85 LYS A C 1
ATOM 675 O O . LYS A 1 85 ? -9.789 2.034 11.641 1.00 84.31 85 LYS A O 1
ATOM 680 N N . GLU A 1 86 ? -9.510 1.153 9.595 1.00 87.81 86 GLU A N 1
ATOM 681 C CA . GLU A 1 86 ? -10.791 0.442 9.525 1.00 87.81 86 GLU A CA 1
ATOM 682 C C . GLU A 1 86 ? -10.745 -0.933 10.211 1.00 87.81 86 GLU A C 1
ATOM 684 O O . GLU A 1 86 ? -11.788 -1.529 10.467 1.00 87.81 86 GLU A O 1
ATOM 689 N N . GLY A 1 87 ? -9.550 -1.421 10.559 1.00 85.56 87 GLY A N 1
ATOM 690 C CA . GLY A 1 87 ? -9.354 -2.722 11.193 1.00 85.56 87 GLY A CA 1
ATOM 691 C C . GLY A 1 87 ? -9.638 -3.900 10.260 1.00 85.56 87 GLY A C 1
ATOM 692 O O . GLY A 1 87 ? -10.052 -4.953 10.741 1.00 85.56 87 GLY A O 1
ATOM 693 N N . ARG A 1 88 ? -9.436 -3.709 8.954 1.00 88.38 88 ARG A N 1
ATOM 694 C CA . ARG A 1 88 ? -9.595 -4.724 7.906 1.00 88.38 88 ARG A CA 1
ATOM 695 C C . ARG A 1 88 ? -8.242 -5.094 7.307 1.00 88.38 88 ARG A C 1
ATOM 697 O O . ARG A 1 88 ? -7.276 -4.346 7.447 1.00 88.38 88 ARG A O 1
ATOM 704 N N . ASP A 1 89 ? -8.210 -6.200 6.577 1.00 85.88 89 ASP A N 1
ATOM 705 C CA . ASP A 1 89 ? -7.041 -6.559 5.782 1.00 85.88 89 ASP A CA 1
ATOM 706 C C . ASP A 1 89 ? -6.912 -5.632 4.554 1.00 85.88 89 ASP A C 1
ATOM 708 O O . ASP A 1 89 ? -7.931 -5.194 3.994 1.00 85.88 89 ASP A O 1
ATOM 712 N N . PRO A 1 90 ? -5.678 -5.293 4.139 1.00 86.31 90 PRO A N 1
ATOM 713 C CA . PRO A 1 90 ? -5.436 -4.477 2.956 1.00 86.31 90 PRO A CA 1
ATOM 714 C C . PRO A 1 90 ? -5.815 -5.233 1.679 1.00 86.31 90 PRO A C 1
ATOM 716 O O . PRO A 1 90 ? -5.506 -6.415 1.521 1.00 86.31 90 PRO A O 1
ATOM 719 N N . ILE A 1 91 ? -6.454 -4.534 0.743 1.00 90.12 91 ILE A N 1
ATOM 720 C CA . ILE A 1 91 ? -6.852 -5.071 -0.564 1.00 90.12 91 ILE A CA 1
ATOM 721 C C . ILE A 1 91 ? -5.892 -4.622 -1.671 1.00 90.12 91 ILE A C 1
ATOM 723 O O . ILE A 1 91 ? -5.031 -3.769 -1.463 1.00 90.12 91 ILE A O 1
ATOM 727 N N . GLY A 1 92 ? -6.009 -5.235 -2.849 1.00 87.31 92 GLY A N 1
ATOM 728 C CA . GLY A 1 92 ? -5.251 -4.811 -4.025 1.00 87.31 92 GLY A CA 1
ATOM 729 C C . GLY A 1 92 ? -5.738 -3.462 -4.555 1.00 87.31 92 GLY A C 1
ATOM 730 O O . GLY A 1 92 ? -6.937 -3.172 -4.528 1.00 87.31 92 GLY A O 1
ATOM 731 N N . THR A 1 93 ? -4.810 -2.642 -5.039 1.00 90.56 93 THR A N 1
ATOM 732 C CA . THR A 1 93 ? -5.099 -1.291 -5.545 1.00 90.56 93 THR A CA 1
ATOM 733 C C . THR A 1 93 ? -5.284 -1.274 -7.067 1.00 90.56 93 THR A C 1
ATOM 735 O O . THR A 1 93 ? -4.837 -2.171 -7.783 1.00 90.56 93 THR A O 1
ATOM 738 N N . ASN A 1 94 ? -5.937 -0.237 -7.604 1.00 91.75 94 ASN A N 1
ATOM 739 C CA . ASN A 1 94 ? -6.122 -0.105 -9.057 1.00 91.75 94 ASN A CA 1
ATOM 740 C C . ASN A 1 94 ? -4.784 0.027 -9.800 1.00 91.75 94 ASN A C 1
ATOM 742 O O . ASN A 1 94 ? -4.650 -0.476 -10.914 1.00 91.75 94 ASN A O 1
ATOM 746 N N . SER A 1 95 ? -3.795 0.675 -9.181 1.00 89.69 95 SER A N 1
ATOM 747 C CA . SER A 1 95 ? -2.448 0.785 -9.741 1.00 89.69 95 SER A CA 1
ATOM 748 C C . SER A 1 95 ? -1.745 -0.573 -9.809 1.00 89.69 95 SER A C 1
ATOM 750 O O . SER A 1 95 ? -1.088 -0.864 -10.807 1.00 89.69 95 SER A O 1
ATOM 752 N N . GLU A 1 96 ? -1.929 -1.444 -8.809 1.00 88.19 96 GLU A N 1
ATOM 753 C CA . GLU A 1 96 ? -1.453 -2.836 -8.869 1.00 88.19 96 GLU A CA 1
ATOM 754 C C . GLU A 1 96 ? -2.152 -3.614 -9.988 1.00 88.19 96 GLU A C 1
ATOM 756 O O . GLU A 1 96 ? -1.491 -4.310 -10.753 1.00 88.19 96 GLU A O 1
ATOM 761 N N . ALA A 1 97 ? -3.473 -3.461 -10.133 1.00 90.12 97 ALA A N 1
ATOM 762 C CA . ALA A 1 97 ? -4.229 -4.099 -11.210 1.00 90.12 97 ALA A CA 1
ATOM 763 C C . ALA A 1 97 ? -3.746 -3.651 -12.602 1.00 90.12 97 ALA A C 1
ATOM 765 O O . ALA A 1 97 ? -3.640 -4.472 -13.512 1.00 90.12 97 ALA A O 1
ATOM 766 N N . LEU A 1 98 ? -3.410 -2.367 -12.760 1.00 88.69 98 LEU A N 1
ATOM 767 C CA . LEU A 1 98 ? -2.875 -1.819 -14.006 1.00 88.69 98 LEU A CA 1
ATOM 768 C C . LEU A 1 98 ? -1.516 -2.430 -14.372 1.00 88.69 98 LEU A C 1
ATOM 770 O O . LEU A 1 98 ? -1.280 -2.689 -15.548 1.00 88.69 98 LEU A O 1
ATOM 774 N N . ALA A 1 99 ? -0.649 -2.705 -13.394 1.00 86.00 99 ALA A N 1
ATOM 775 C CA . ALA A 1 99 ? 0.638 -3.353 -13.654 1.00 86.00 99 ALA A CA 1
ATOM 776 C C . ALA A 1 99 ? 0.508 -4.757 -14.258 1.00 86.00 99 ALA A C 1
ATOM 778 O O . ALA A 1 99 ? 1.409 -5.181 -14.969 1.00 86.00 99 ALA A O 1
ATOM 779 N N . TYR A 1 100 ? -0.602 -5.464 -14.028 1.00 83.44 100 TYR A N 1
ATOM 780 C CA . TYR A 1 100 ? -0.844 -6.773 -14.647 1.00 83.44 100 TYR A CA 1
ATOM 781 C C . TYR A 1 100 ? -1.289 -6.697 -16.115 1.00 83.44 100 TYR A C 1
ATOM 783 O O . TYR A 1 100 ? -1.359 -7.732 -16.776 1.00 83.44 100 TYR A O 1
ATOM 791 N N . LEU A 1 101 ? -1.646 -5.511 -16.618 1.00 85.69 101 LEU A N 1
ATOM 792 C CA . LEU A 1 101 ? -2.154 -5.324 -17.982 1.00 85.69 101 LEU A CA 1
ATOM 793 C C . LEU A 1 101 ? -1.066 -4.904 -18.987 1.00 85.69 101 LEU A C 1
ATOM 795 O O . LEU A 1 101 ? -1.326 -4.900 -20.190 1.00 85.69 101 LEU A O 1
ATOM 799 N N . ILE A 1 102 ? 0.108 -4.507 -18.498 1.00 74.62 102 ILE A N 1
ATOM 800 C CA . ILE A 1 102 ? 1.220 -3.951 -19.284 1.00 74.62 102 ILE A CA 1
ATOM 801 C C . ILE A 1 102 ? 2.207 -5.065 -19.625 1.00 74.62 102 ILE A C 1
ATOM 803 O O . ILE A 1 102 ? 2.662 -5.080 -20.791 1.00 74.62 102 ILE A O 1
#

Secondary structure (DSSP, 8-state):
-------------PPPSS-GGGS----PPPPPP--HHHHHHHHHHHHH-HHHH-HHHH--TTTS-HHHHHHHHHHHHHHHHHHHHHTS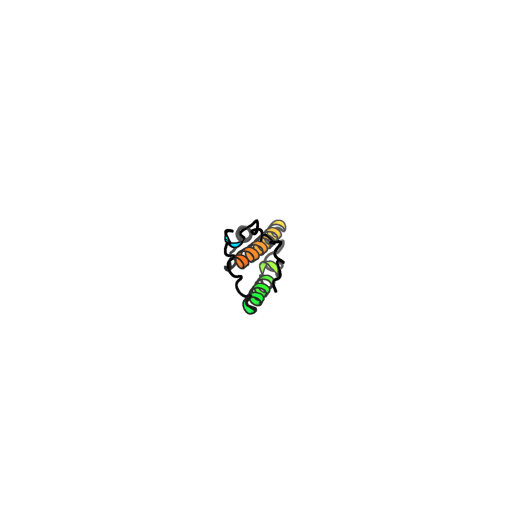PPPPPHHHHHHTT-

Sequence (102 aa):
MNEEKQKVTKHEKMEPMLDLDSLPVKKTEKATRFSMDKGIDNLVGSLCDPIIVHQGSWATPDMIPEWLRTQITLDRMVELMVANKEGRDPIGTNSEALAYLI

pLDDT: mean 75.58, std 14.25, range [34.62, 92.0]

Organism: NCBI:txid412755

Foldseek 3Di:
DDDPPDDDDDPPPDDPPDDPVPDPDPDDPPDDDDDPVVVVVLVVCVCVVCLQPPCPPLVDCVQDPPVLSVVQNVQQVVQSVVCVVVVHDGDHDVSNVVSVVD

Radius of gyration: 31.45 Å; chains: 1; bounding box: 43×52×97 Å